Protein AF-X1M821-F1 (afdb_monomer)

Structure (mmCIF, N/CA/C/O backbone):
data_AF-X1M821-F1
#
_entry.id   AF-X1M821-F1
#
loop_
_atom_site.group_PDB
_atom_site.id
_atom_site.type_symbol
_atom_site.label_atom_id
_atom_site.label_alt_id
_atom_site.label_comp_id
_atom_site.label_asym_id
_atom_site.label_entity_id
_atom_site.label_seq_id
_atom_site.pdbx_PDB_ins_code
_atom_site.Cartn_x
_atom_site.Cartn_y
_atom_site.Cartn_z
_atom_site.occupancy
_atom_site.B_iso_or_equiv
_atom_site.auth_seq_id
_atom_site.auth_comp_id
_atom_site.auth_asym_id
_atom_site.auth_atom_id
_atom_site.pdbx_PDB_model_num
ATOM 1 N N . MET A 1 1 ? 15.692 10.758 -1.365 1.00 57.03 1 MET A N 1
ATOM 2 C CA . MET A 1 1 ? 15.386 9.544 -0.583 1.00 57.03 1 MET A CA 1
ATOM 3 C C . MET A 1 1 ? 15.121 8.475 -1.627 1.00 57.03 1 MET A C 1
ATOM 5 O O . MET A 1 1 ? 14.210 8.678 -2.414 1.00 57.03 1 MET A O 1
ATOM 9 N N . ASP A 1 2 ? 15.963 7.449 -1.750 1.00 65.31 2 ASP A N 1
ATOM 10 C CA . ASP A 1 2 ? 15.714 6.376 -2.723 1.00 65.31 2 ASP A CA 1
ATOM 11 C C . ASP A 1 2 ? 14.569 5.506 -2.207 1.00 65.31 2 ASP A C 1
ATOM 13 O O . ASP A 1 2 ? 14.746 4.700 -1.295 1.00 65.31 2 ASP A O 1
ATOM 17 N N . MET A 1 3 ? 13.368 5.735 -2.738 1.00 71.81 3 MET A N 1
ATOM 18 C CA . MET A 1 3 ? 12.167 4.960 -2.412 1.00 71.81 3 MET A CA 1
ATOM 19 C C . MET A 1 3 ? 11.764 3.986 -3.540 1.00 71.81 3 MET A C 1
ATOM 21 O O . MET A 1 3 ? 10.638 3.501 -3.544 1.00 71.81 3 MET A O 1
ATOM 25 N N . GLY A 1 4 ? 12.679 3.668 -4.471 1.00 65.38 4 GLY A N 1
ATOM 26 C CA . GLY A 1 4 ? 12.529 2.617 -5.497 1.00 65.38 4 GLY A CA 1
ATOM 27 C C . GLY A 1 4 ? 13.889 2.141 -6.050 1.00 65.38 4 GLY A C 1
ATOM 28 O O . GLY A 1 4 ? 14.863 2.875 -5.876 1.00 65.38 4 GLY A O 1
ATOM 29 N N . PRO A 1 5 ? 14.008 0.949 -6.694 1.00 55.00 5 PRO A N 1
ATOM 30 C CA . PRO A 1 5 ? 12.966 -0.010 -7.099 1.00 55.00 5 PRO A CA 1
ATOM 31 C C . PRO A 1 5 ? 12.886 -1.288 -6.236 1.00 55.00 5 PRO A C 1
ATOM 33 O O . PRO A 1 5 ? 12.072 -2.165 -6.514 1.00 55.00 5 PRO A O 1
ATOM 36 N N . GLU A 1 6 ? 13.727 -1.448 -5.213 1.00 62.41 6 GLU A N 1
ATOM 37 C CA . GLU A 1 6 ? 13.798 -2.710 -4.468 1.00 62.41 6 GLU A CA 1
ATOM 38 C C . GLU A 1 6 ? 12.963 -2.693 -3.180 1.00 62.41 6 GLU A C 1
ATOM 40 O O . GLU A 1 6 ? 13.124 -1.844 -2.304 1.00 62.41 6 GLU A O 1
ATOM 45 N N . GLY A 1 7 ? 12.096 -3.699 -3.029 1.00 63.91 7 GLY A N 1
ATOM 46 C CA . GLY A 1 7 ? 11.571 -4.114 -1.726 1.00 63.91 7 GLY A CA 1
ATOM 47 C C . GLY A 1 7 ? 10.362 -3.347 -1.184 1.00 63.91 7 GLY A C 1
ATOM 48 O O . GLY A 1 7 ? 10.138 -3.400 0.032 1.00 63.91 7 GLY A O 1
ATOM 49 N N . PHE A 1 8 ? 9.575 -2.694 -2.044 1.00 79.00 8 PHE A N 1
ATOM 50 C CA . PHE A 1 8 ? 8.319 -2.019 -1.688 1.00 79.00 8 PHE A CA 1
ATOM 51 C C . PHE A 1 8 ? 8.469 -0.934 -0.600 1.00 79.00 8 PHE A C 1
ATOM 53 O O . PHE A 1 8 ? 7.689 -0.873 0.356 1.00 79.00 8 PHE A O 1
ATOM 60 N N . VAL A 1 9 ? 9.548 -0.143 -0.635 1.00 90.56 9 VAL A N 1
ATOM 61 C CA . VAL A 1 9 ? 9.848 0.828 0.437 1.00 90.56 9 VAL A CA 1
ATOM 62 C C . VAL A 1 9 ? 8.765 1.904 0.533 1.00 90.56 9 VAL A C 1
ATOM 64 O O . VAL A 1 9 ? 8.320 2.225 1.639 1.00 90.56 9 VAL A O 1
ATOM 67 N N . PHE A 1 10 ? 8.313 2.431 -0.606 1.00 92.25 10 PHE A N 1
ATOM 68 C CA . PHE A 1 10 ? 7.284 3.465 -0.648 1.00 92.25 10 PHE A CA 1
ATOM 69 C C . PHE A 1 10 ? 5.926 2.933 -0.168 1.00 92.25 10 PHE A C 1
ATOM 71 O O . PHE A 1 10 ? 5.275 3.527 0.689 1.00 92.25 10 PHE A O 1
ATOM 78 N N . GLU A 1 11 ? 5.546 1.748 -0.619 1.00 95.56 11 GLU A N 1
ATOM 79 C CA . GLU A 1 11 ? 4.308 1.061 -0.267 1.00 95.56 11 GLU A CA 1
ATOM 80 C C . GLU A 1 11 ? 4.287 0.718 1.228 1.00 95.56 11 GLU A C 1
ATOM 82 O O . GLU A 1 11 ? 3.288 0.947 1.912 1.00 95.56 11 GLU A O 1
ATOM 87 N N . LYS A 1 12 ? 5.413 0.246 1.785 1.00 95.12 12 LYS A N 1
ATOM 88 C CA . LYS A 1 12 ? 5.571 0.022 3.234 1.00 95.12 12 LYS A CA 1
ATOM 89 C C . LYS A 1 12 ? 5.434 1.315 4.032 1.00 95.12 12 LYS A C 1
ATOM 91 O O . LYS A 1 12 ? 4.844 1.287 5.115 1.00 95.12 12 LYS A O 1
ATOM 96 N N . TYR A 1 13 ? 5.962 2.428 3.524 1.00 95.06 13 TYR A N 1
ATOM 97 C CA . TYR A 1 13 ? 5.821 3.740 4.151 1.00 95.06 13 TYR A CA 1
ATOM 98 C C . TYR A 1 13 ? 4.353 4.189 4.184 1.00 95.06 13 TYR A C 1
ATOM 100 O O . TYR A 1 13 ? 3.834 4.497 5.261 1.00 95.06 13 TYR A O 1
ATOM 108 N N . ILE A 1 14 ? 3.645 4.111 3.053 1.00 96.56 14 ILE A N 1
ATOM 10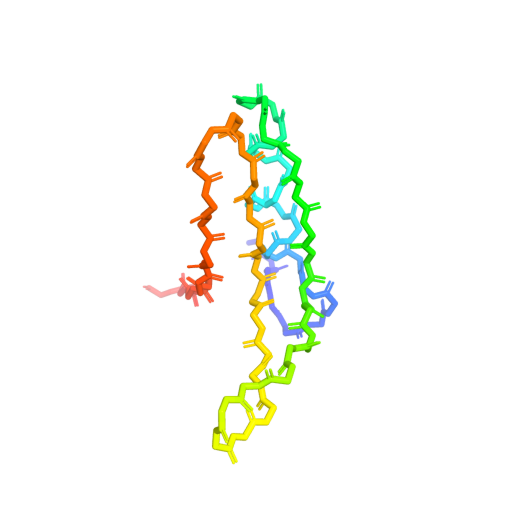9 C CA . ILE A 1 14 ? 2.205 4.406 2.976 1.00 96.56 14 ILE A CA 1
ATOM 110 C C . ILE A 1 14 ? 1.403 3.489 3.908 1.00 96.56 14 ILE A C 1
ATOM 112 O O . ILE A 1 14 ? 0.585 3.958 4.705 1.00 96.56 14 ILE A O 1
ATOM 116 N N . ALA A 1 15 ? 1.684 2.185 3.891 1.00 97.62 15 ALA A N 1
ATOM 117 C CA . ALA A 1 15 ? 1.034 1.215 4.763 1.00 97.62 15 ALA A CA 1
ATOM 118 C C . ALA A 1 15 ? 1.262 1.514 6.252 1.00 97.62 15 ALA A C 1
ATOM 120 O O . ALA A 1 15 ? 0.359 1.279 7.059 1.00 97.62 15 ALA A O 1
ATOM 121 N N . LYS A 1 16 ? 2.440 2.032 6.629 1.00 97.94 16 LYS A N 1
ATOM 122 C CA . LYS A 1 16 ? 2.752 2.444 8.003 1.00 97.94 16 LYS A CA 1
ATOM 123 C C . LYS A 1 16 ? 1.968 3.689 8.409 1.00 97.94 16 LYS A C 1
ATOM 125 O O . LYS A 1 16 ? 1.394 3.665 9.491 1.00 97.94 16 LYS A O 1
ATOM 130 N N . ILE A 1 17 ? 1.866 4.706 7.551 1.00 98.06 17 ILE A N 1
ATOM 131 C CA . ILE A 1 17 ? 1.024 5.888 7.811 1.00 98.06 17 ILE A CA 1
ATOM 132 C C . ILE A 1 17 ? -0.419 5.456 8.083 1.00 98.06 17 ILE A C 1
ATOM 134 O O . ILE A 1 17 ? -0.990 5.811 9.108 1.00 98.06 17 ILE A O 1
ATOM 138 N N . LE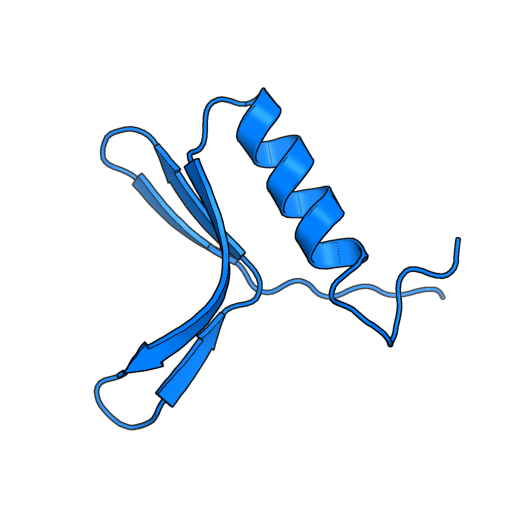U A 1 18 ? -0.997 4.633 7.207 1.00 98.25 18 LEU A N 1
ATOM 139 C CA . LEU A 1 18 ? -2.381 4.175 7.346 1.00 98.25 18 LEU A CA 1
ATOM 140 C C . LEU A 1 18 ? -2.614 3.380 8.641 1.00 98.25 18 LEU A C 1
ATOM 142 O O . LEU A 1 18 ? -3.668 3.526 9.262 1.00 98.25 18 LEU A O 1
ATOM 146 N N . ARG A 1 19 ? -1.626 2.596 9.096 1.00 98.31 19 ARG A N 1
ATOM 147 C CA . ARG A 1 19 ? -1.691 1.927 10.408 1.00 98.31 19 ARG A CA 1
ATOM 148 C C . ARG A 1 19 ? -1.790 2.917 11.564 1.00 98.31 19 ARG A C 1
ATOM 150 O O . ARG A 1 19 ? -2.586 2.677 12.465 1.00 98.31 19 ARG A O 1
ATOM 157 N N . GLU A 1 20 ? -1.061 4.032 11.521 1.00 98.31 20 GLU A N 1
ATOM 158 C CA . GLU A 1 20 ? -1.175 5.085 12.546 1.00 98.31 20 GLU A CA 1
ATOM 159 C C . GLU A 1 20 ? -2.570 5.741 12.558 1.00 98.31 20 GLU A C 1
ATOM 161 O O . GLU A 1 20 ? -3.044 6.173 13.604 1.00 98.31 20 GLU A O 1
ATOM 166 N N . TYR A 1 21 ? -3.287 5.735 11.427 1.00 97.19 21 TYR A N 1
ATOM 167 C CA . TYR A 1 21 ? -4.693 6.164 11.339 1.00 97.19 21 TYR A CA 1
ATOM 168 C C . TYR A 1 21 ? -5.714 5.058 11.686 1.00 97.19 21 TYR A C 1
ATOM 170 O O . TYR A 1 21 ? -6.929 5.250 11.529 1.00 97.19 21 TYR A O 1
ATOM 178 N N . GLY A 1 22 ? -5.254 3.904 12.174 1.00 97.88 22 GLY A N 1
ATOM 179 C CA . GLY A 1 22 ? -6.096 2.803 12.645 1.00 97.88 22 GLY A CA 1
ATOM 180 C C . GLY A 1 22 ? -6.555 1.826 11.561 1.00 97.88 22 GLY A C 1
ATOM 181 O O . GLY A 1 22 ? -7.529 1.108 11.776 1.00 97.88 22 GLY A O 1
ATOM 182 N N . PHE A 1 23 ? -5.897 1.795 10.399 1.00 98.50 23 PHE A N 1
ATOM 183 C CA . PHE A 1 23 ? -6.146 0.770 9.384 1.00 98.50 23 PHE A CA 1
ATOM 184 C C . PHE A 1 23 ? -5.291 -0.478 9.631 1.00 98.50 23 PHE A C 1
ATOM 186 O O . PHE A 1 23 ? -4.119 -0.399 9.995 1.00 98.50 23 PHE A O 1
ATOM 193 N N . ILE A 1 24 ? -5.847 -1.646 9.327 1.00 98.38 24 ILE A N 1
ATOM 194 C CA . 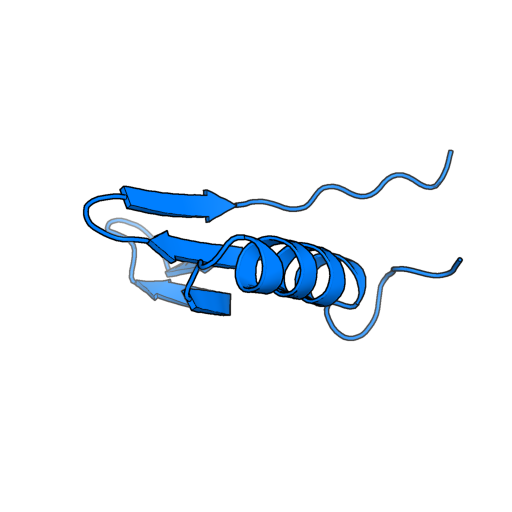ILE A 1 24 ? -5.073 -2.872 9.125 1.00 98.38 24 ILE A CA 1
ATOM 195 C C . ILE A 1 24 ? -4.593 -2.860 7.676 1.00 98.38 24 ILE A C 1
ATOM 197 O O . ILE A 1 24 ? -5.412 -2.708 6.770 1.00 98.38 24 ILE A O 1
ATOM 201 N N . THR A 1 25 ? -3.285 -3.006 7.445 1.00 98.38 25 THR A N 1
ATOM 202 C CA . THR A 1 25 ? -2.715 -2.913 6.092 1.00 98.38 25 THR A CA 1
ATOM 203 C C . THR A 1 25 ? -1.847 -4.102 5.697 1.00 98.38 25 THR A C 1
ATOM 205 O O . THR A 1 25 ? -0.990 -4.550 6.466 1.00 98.38 25 THR A O 1
ATOM 208 N N . GLU A 1 26 ? -2.030 -4.557 4.460 1.00 97.81 26 GLU A N 1
ATOM 209 C CA . GLU A 1 26 ? -1.244 -5.588 3.774 1.00 97.81 26 GLU A CA 1
ATOM 210 C C . GLU A 1 26 ? -0.525 -4.944 2.573 1.00 97.81 26 GLU A C 1
ATOM 212 O O . GLU A 1 26 ? -1.098 -4.065 1.936 1.00 97.81 26 GLU A O 1
ATOM 217 N N . VAL A 1 27 ? 0.712 -5.354 2.267 1.00 96.88 27 VAL A N 1
ATOM 218 C CA . VAL A 1 27 ? 1.539 -4.776 1.183 1.00 96.88 27 VAL A CA 1
ATOM 219 C C . VAL A 1 27 ? 1.877 -5.851 0.149 1.00 96.88 27 VAL A C 1
ATOM 221 O O . VAL A 1 27 ? 2.165 -6.982 0.550 1.00 96.88 27 VAL A O 1
ATOM 224 N N . GLY A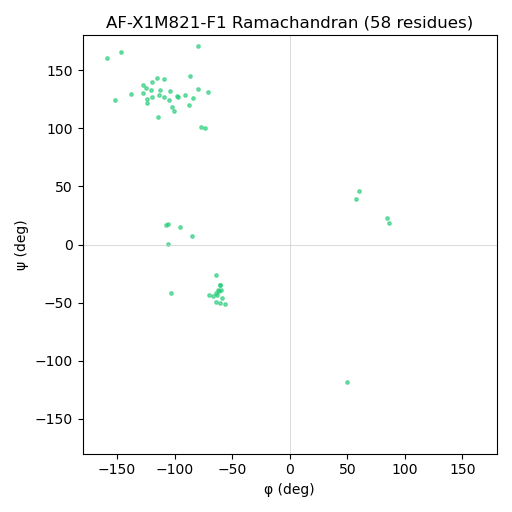 1 28 ? 1.855 -5.503 -1.143 1.00 95.00 28 GLY A N 1
ATOM 225 C CA . GLY A 1 28 ? 2.279 -6.364 -2.257 1.00 95.00 28 GLY A CA 1
ATOM 226 C C . GLY A 1 28 ? 1.474 -7.662 -2.344 1.00 95.00 28 GLY A C 1
ATOM 227 O O . GLY A 1 28 ? 2.034 -8.759 -2.390 1.00 95.00 28 GLY A O 1
ATOM 228 N N . ARG A 1 29 ? 0.142 -7.570 -2.242 1.00 96.38 29 ARG A N 1
ATOM 229 C CA . ARG A 1 29 ? -0.731 -8.752 -2.218 1.00 96.38 29 ARG A CA 1
ATOM 230 C C . ARG A 1 29 ? -1.172 -9.114 -3.624 1.00 96.38 29 ARG A C 1
ATOM 232 O O . ARG A 1 29 ? -1.754 -8.293 -4.320 1.00 96.38 29 ARG A O 1
ATOM 239 N N . ILE A 1 30 ? -0.981 -10.378 -3.989 1.00 96.69 30 ILE A N 1
ATOM 240 C CA . ILE A 1 30 ? -1.573 -10.955 -5.194 1.00 96.69 30 ILE A CA 1
ATOM 241 C C . ILE A 1 30 ? -2.960 -11.492 -4.839 1.00 96.69 30 ILE A C 1
ATOM 243 O O . ILE A 1 30 ? -3.099 -12.367 -3.980 1.00 96.69 30 ILE A O 1
ATOM 247 N N . LEU A 1 31 ? -3.986 -10.967 -5.500 1.00 96.94 31 LEU A N 1
ATOM 248 C CA . LEU A 1 31 ? -5.377 -11.382 -5.371 1.00 96.94 31 LEU A CA 1
ATOM 249 C C . LEU A 1 31 ? -5.825 -12.107 -6.639 1.00 96.94 31 LEU A C 1
ATOM 251 O O . LEU A 1 31 ? -5.482 -11.703 -7.749 1.00 96.94 31 LEU A O 1
ATOM 255 N N . ASN A 1 32 ? -6.637 -13.152 -6.483 1.00 97.88 32 ASN A N 1
ATO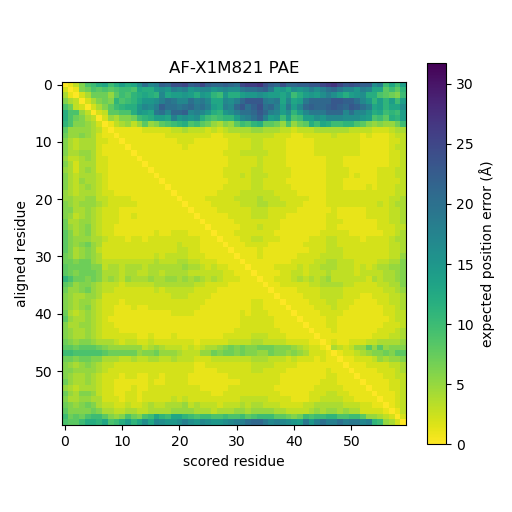M 256 C CA . ASN A 1 32 ? -7.298 -13.790 -7.615 1.00 97.88 32 ASN A CA 1
ATOM 257 C C . ASN A 1 32 ? -8.482 -12.918 -8.054 1.00 97.88 32 ASN A C 1
ATOM 259 O O . ASN A 1 32 ? -9.515 -12.879 -7.386 1.00 97.88 32 ASN A O 1
ATOM 263 N N . GLY A 1 33 ? -8.296 -12.155 -9.129 1.00 96.19 33 GLY A N 1
ATOM 264 C CA . GLY A 1 33 ? -9.375 -11.401 -9.751 1.00 96.19 33 GLY A CA 1
ATOM 265 C C . GLY A 1 33 ? -10.235 -12.282 -10.641 1.00 96.19 33 GLY A C 1
ATOM 266 O O . GLY A 1 33 ? -9.889 -13.415 -10.961 1.00 96.19 33 GLY A O 1
ATOM 267 N N . HIS A 1 34 ? -11.354 -11.719 -11.091 1.00 96.94 34 HIS A N 1
ATOM 268 C CA . HIS A 1 34 ? -12.285 -12.423 -11.969 1.00 96.94 34 HIS A CA 1
ATOM 269 C C . HIS A 1 34 ? -11.641 -12.860 -13.296 1.00 96.94 34 HIS A C 1
ATOM 271 O O . HIS A 1 34 ? -11.909 -13.957 -13.776 1.00 96.94 34 HIS A O 1
ATOM 277 N N . CYS A 1 35 ? -10.788 -12.006 -13.872 1.00 98.06 35 CYS A N 1
ATOM 278 C CA . CYS A 1 35 ? -10.153 -12.259 -15.167 1.00 98.06 35 CYS A CA 1
ATOM 279 C C . CYS A 1 35 ? -8.694 -12.709 -15.031 1.00 98.06 35 CYS A C 1
ATOM 281 O O . CYS A 1 35 ? -8.245 -13.579 -15.772 1.00 98.06 35 CYS A O 1
ATOM 283 N N . VAL A 1 36 ? -7.943 -12.083 -14.120 1.00 97.62 36 VAL A N 1
ATOM 284 C CA . VAL A 1 36 ? -6.503 -12.297 -13.928 1.00 97.62 36 VAL A CA 1
ATOM 285 C C . VAL A 1 36 ? -6.131 -12.139 -12.456 1.00 97.62 36 VAL A C 1
ATOM 287 O O . VAL A 1 36 ? -6.893 -11.590 -11.661 1.00 97.62 36 VAL A O 1
ATOM 290 N N . ASN A 1 37 ? -4.934 -12.593 -12.088 1.00 98.12 37 ASN A N 1
ATOM 291 C CA . ASN A 1 37 ? -4.360 -12.243 -10.795 1.00 98.12 37 ASN A CA 1
ATOM 292 C C . ASN A 1 37 ? -3.947 -10.765 -10.806 1.00 98.12 37 ASN A C 1
ATOM 294 O O . ASN A 1 37 ? -3.273 -10.322 -11.736 1.00 98.12 37 ASN A O 1
ATOM 298 N N . HIS A 1 38 ? -4.336 -10.024 -9.774 1.00 97.38 38 HIS A N 1
ATOM 299 C CA . HIS A 1 38 ? -3.958 -8.627 -9.590 1.00 97.38 38 HIS A CA 1
ATOM 300 C C . HIS A 1 38 ?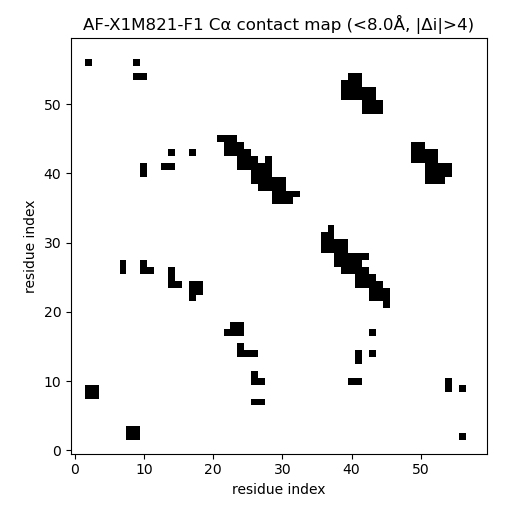 -2.980 -8.515 -8.435 1.00 97.38 38 HIS A C 1
ATOM 302 O O . HIS A 1 38 ? -3.271 -8.975 -7.332 1.00 97.38 38 HIS A O 1
ATOM 308 N N . GLU A 1 39 ? -1.843 -7.884 -8.682 1.00 95.81 39 GLU A N 1
ATOM 309 C CA . GLU A 1 39 ? -1.008 -7.363 -7.612 1.00 95.81 39 GLU A CA 1
ATOM 310 C C . GLU A 1 39 ? -1.593 -6.032 -7.132 1.00 95.81 39 GLU A C 1
ATOM 312 O O . GLU A 1 39 ? -2.014 -5.207 -7.940 1.00 95.81 39 GLU A O 1
ATOM 317 N N . VAL A 1 40 ? -1.684 -5.864 -5.816 1.00 97.06 40 VAL A N 1
ATOM 318 C CA . VAL A 1 40 ? -2.157 -4.642 -5.167 1.00 97.06 40 VAL A CA 1
ATOM 319 C C . VAL A 1 40 ? -1.078 -4.170 -4.206 1.00 97.06 40 VAL A C 1
ATOM 321 O O . VAL A 1 40 ? -0.725 -4.899 -3.268 1.00 97.06 40 VAL A O 1
ATOM 324 N N . ASP A 1 41 ? -0.604 -2.943 -4.415 1.00 96.75 41 ASP A N 1
ATOM 325 C CA . ASP A 1 41 ? 0.513 -2.372 -3.661 1.00 96.75 41 ASP A CA 1
ATOM 326 C C . ASP A 1 41 ? 0.207 -2.296 -2.167 1.00 96.75 41 ASP A C 1
ATOM 328 O O . ASP A 1 41 ? 0.986 -2.784 -1.346 1.00 96.75 41 ASP A O 1
ATOM 332 N N . VAL A 1 42 ? -0.950 -1.731 -1.799 1.00 97.88 42 VAL A N 1
ATOM 333 C CA . VAL A 1 42 ? -1.426 -1.695 -0.411 1.00 97.88 42 VAL A CA 1
ATOM 334 C C . VAL A 1 42 ? -2.922 -1.993 -0.344 1.00 97.88 42 VAL A C 1
ATOM 336 O O . VAL A 1 42 ? -3.740 -1.355 -1.004 1.00 97.88 42 VAL A O 1
ATOM 339 N N . ILE A 1 43 ? -3.307 -2.930 0.519 1.00 98.31 43 ILE A N 1
ATOM 340 C CA . ILE A 1 43 ? -4.701 -3.140 0.921 1.00 98.31 43 ILE A CA 1
ATOM 341 C C . ILE A 1 43 ? -4.858 -2.574 2.327 1.00 98.31 43 ILE A C 1
ATOM 343 O O . ILE A 1 43 ? -4.136 -2.992 3.228 1.00 98.31 43 ILE A O 1
ATOM 347 N N . ALA A 1 44 ? -5.804 -1.660 2.534 1.00 98.56 44 ALA A N 1
ATOM 348 C CA . ALA A 1 44 ? -6.098 -1.073 3.839 1.00 98.56 44 ALA A CA 1
ATOM 349 C C . ALA A 1 44 ? -7.548 -1.341 4.250 1.00 98.56 44 ALA A C 1
ATOM 351 O O . ALA A 1 44 ? -8.470 -1.147 3.462 1.00 98.56 44 ALA A O 1
ATOM 352 N N . LYS A 1 45 ? -7.756 -1.788 5.489 1.00 98.44 45 LYS A N 1
ATOM 353 C CA . LYS A 1 45 ? -9.068 -2.163 6.034 1.00 98.44 45 LYS A CA 1
ATOM 354 C C . LYS A 1 45 ? -9.320 -1.423 7.346 1.00 98.44 45 LYS A C 1
ATOM 356 O O . LYS A 1 45 ? -8.461 -1.447 8.228 1.00 98.44 45 LYS A O 1
ATOM 361 N N . LYS A 1 46 ? -10.485 -0.793 7.486 1.00 97.81 46 LYS A N 1
ATOM 362 C CA . LYS A 1 46 ? -10.945 -0.167 8.735 1.00 97.81 46 LYS A CA 1
ATOM 363 C C . LYS A 1 46 ? -12.467 -0.183 8.776 1.00 97.81 46 LYS A C 1
ATOM 365 O O . LYS A 1 46 ? -13.105 0.322 7.858 1.00 97.81 46 LYS A O 1
ATOM 370 N N . GLU A 1 47 ? -13.030 -0.756 9.839 1.00 95.06 47 GLU A N 1
ATOM 371 C CA . GLU A 1 47 ? -14.483 -0.909 10.010 1.00 95.06 47 GLU A CA 1
ATOM 372 C C . GLU A 1 47 ? -15.137 -1.526 8.757 1.00 95.06 47 GLU A C 1
ATOM 37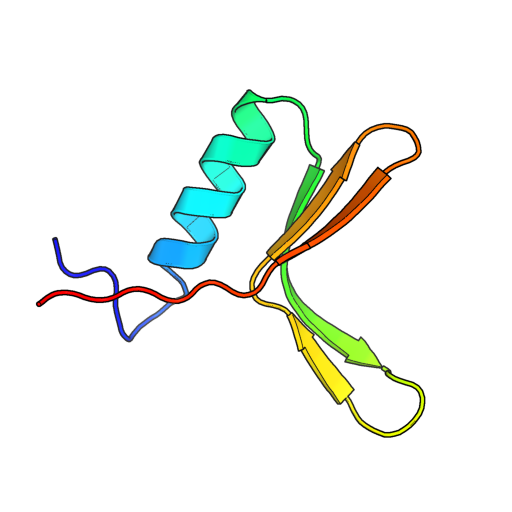4 O O . GLU A 1 47 ? -14.771 -2.632 8.360 1.00 95.06 47 GLU A O 1
ATOM 379 N N . ASN A 1 48 ? -16.056 -0.804 8.107 1.00 95.06 48 ASN A N 1
ATOM 380 C CA . ASN A 1 48 ? -16.768 -1.246 6.906 1.00 95.06 48 ASN A CA 1
ATOM 381 C C . ASN A 1 48 ? -16.117 -0.757 5.598 1.00 95.06 48 ASN A C 1
ATOM 383 O O . ASN A 1 48 ? -16.750 -0.799 4.543 1.00 95.06 48 ASN A O 1
ATOM 387 N N . GLN A 1 49 ? -14.869 -0.283 5.649 1.00 96.50 49 GLN A N 1
ATOM 388 C CA . GLN A 1 49 ? -14.134 0.206 4.489 1.00 96.50 49 GLN A CA 1
ATOM 389 C C . GLN A 1 49 ? -12.949 -0.701 4.151 1.00 96.50 49 GLN A C 1
ATOM 391 O O . GLN A 1 49 ? -12.127 -1.045 5.006 1.00 96.50 49 GLN A O 1
ATOM 396 N N . VAL A 1 50 ? -12.835 -1.030 2.864 1.00 97.69 50 VAL A N 1
ATOM 397 C CA . VAL A 1 50 ? -11.664 -1.680 2.271 1.00 97.69 50 VAL A CA 1
ATOM 398 C C . VAL A 1 50 ? -11.174 -0.814 1.116 1.00 97.69 50 VAL A C 1
ATOM 400 O O . VAL A 1 50 ? -11.940 -0.501 0.207 1.00 97.69 50 VAL A O 1
ATOM 403 N N . CYS A 1 51 ? -9.901 -0.437 1.153 1.00 97.94 51 CYS A N 1
ATOM 404 C CA . CYS A 1 51 ? -9.234 0.343 0.120 1.00 97.94 51 CYS A CA 1
ATOM 405 C C . CYS A 1 51 ? -8.170 -0.521 -0.560 1.00 97.94 51 CYS A C 1
ATOM 407 O O . CYS A 1 51 ? -7.322 -1.104 0.118 1.00 97.94 51 CYS A O 1
ATOM 409 N N . MET A 1 52 ? -8.201 -0.571 -1.889 1.00 97.81 52 MET A N 1
ATOM 410 C CA . MET A 1 52 ? -7.132 -1.120 -2.724 1.00 97.81 52 MET A CA 1
ATOM 411 C C . MET A 1 52 ? -6.364 0.068 -3.298 1.00 97.81 52 MET A C 1
ATOM 413 O O . MET A 1 52 ? -6.963 0.922 -3.950 1.00 97.81 52 MET A O 1
ATOM 417 N N . ILE A 1 53 ? -5.080 0.172 -2.979 1.00 97.75 53 ILE A N 1
ATOM 418 C CA . ILE A 1 53 ? -4.281 1.375 -3.203 1.00 97.75 53 ILE A CA 1
ATOM 419 C C . ILE A 1 53 ? -3.134 1.013 -4.137 1.00 97.75 53 ILE A C 1
ATOM 421 O O . ILE A 1 53 ? -2.383 0.088 -3.842 1.00 97.75 53 ILE A O 1
ATOM 425 N N . GLU A 1 54 ? -3.010 1.777 -5.220 1.00 97.06 54 GLU A N 1
ATOM 426 C CA . GLU A 1 54 ? -1.865 1.778 -6.129 1.00 97.06 54 GLU A CA 1
ATOM 427 C C . GLU A 1 54 ? -0.951 2.950 -5.753 1.00 97.06 54 GLU A C 1
ATOM 429 O O . GLU A 1 54 ? -1.393 4.099 -5.649 1.00 97.06 54 GLU A O 1
ATOM 434 N N . CYS A 1 55 ? 0.325 2.669 -5.546 1.00 93.75 55 CYS A N 1
ATOM 435 C CA . CYS A 1 55 ? 1.331 3.628 -5.142 1.00 93.75 55 CYS A CA 1
ATOM 436 C C . CYS A 1 55 ? 2.158 4.048 -6.363 1.00 93.75 55 CYS A C 1
ATOM 438 O O . CYS A 1 55 ? 2.893 3.262 -6.951 1.00 93.75 55 CYS A O 1
ATOM 440 N N . LYS A 1 56 ? 2.071 5.325 -6.745 1.00 90.75 56 LYS A N 1
ATOM 441 C CA . LYS A 1 56 ? 2.890 5.906 -7.819 1.00 90.75 56 LYS A CA 1
ATOM 442 C C . LYS A 1 56 ? 3.828 6.956 -7.238 1.00 90.75 56 LYS A C 1
ATOM 444 O O . LYS A 1 56 ? 3.386 8.014 -6.798 1.00 90.75 56 LYS A O 1
ATOM 449 N N . TYR A 1 57 ? 5.120 6.643 -7.221 1.00 88.62 57 TYR A N 1
ATOM 450 C CA . TYR A 1 5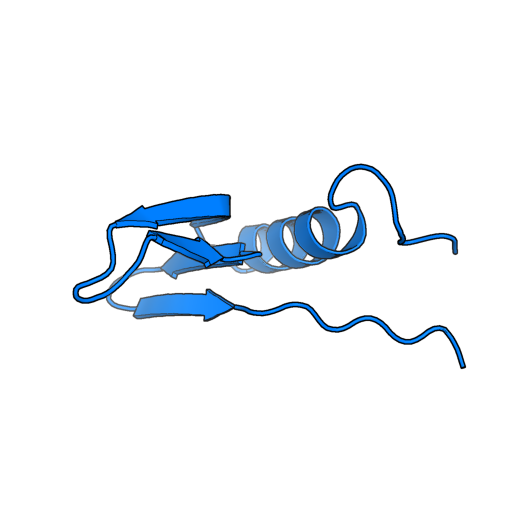7 ? 6.168 7.531 -6.728 1.00 88.62 57 TYR A CA 1
ATOM 451 C C . TYR A 1 57 ? 6.940 8.165 -7.887 1.00 88.62 57 TYR A C 1
ATOM 453 O O . TYR A 1 57 ? 7.378 7.469 -8.802 1.00 88.62 57 TYR A O 1
ATOM 461 N N . HIS A 1 58 ? 7.131 9.483 -7.827 1.00 85.88 58 HIS A N 1
ATOM 462 C CA . HIS A 1 58 ? 7.904 10.257 -8.797 1.00 85.88 58 HIS A CA 1
ATOM 463 C C . HIS A 1 58 ? 8.992 11.049 -8.066 1.00 85.88 58 HIS A C 1
ATOM 465 O O . HIS A 1 58 ? 8.728 11.666 -7.038 1.00 85.88 58 HIS A O 1
ATOM 471 N N . ASN A 1 59 ? 10.209 11.022 -8.609 1.00 78.19 59 ASN A N 1
ATOM 472 C CA . ASN A 1 59 ? 11.404 11.656 -8.038 1.00 78.19 59 ASN A CA 1
ATOM 473 C C . ASN A 1 59 ? 11.861 12.908 -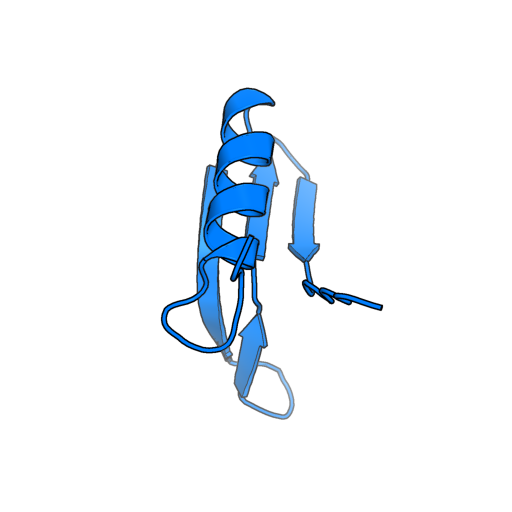8.806 1.00 78.19 59 ASN A C 1
ATOM 475 O O . ASN A 1 59 ? 13.004 13.344 -8.668 1.00 78.19 59 ASN A O 1
ATOM 479 N N . SER A 1 60 ? 10.971 13.454 -9.633 1.00 68.44 60 SER A N 1
ATOM 480 C CA . SER A 1 60 ? 11.211 14.541 -10.584 1.00 68.44 60 SER A CA 1
ATOM 481 C C . SER A 1 60 ? 10.149 15.617 -10.456 1.00 68.44 60 SER A C 1
ATOM 483 O O . SER A 1 60 ? 8.962 15.210 -10.464 1.00 68.44 60 SER A O 1
#

Organism: NCBI:txid412755

Mean predicted aligned error: 4.17 Å

InterPro domains:
  IPR007560 Restriction endonuclease type IV, Mrr [PF04471] (7-58)
  IPR011335 Restriction endonuclease type II-like [SSF52980] (7-60)
  IPR011856 tRNA endonuclease-like domain superfamily [G3DSA:3.40.1350.10] (1-60)

Solvent-accessible surface area (backbone atoms only — not comparable to full-atom values): 3813 Å² total; per-residue (Å²): 130,90,55,68,91,72,84,57,50,50,42,52,50,54,41,48,56,41,38,76,74,63,28,53,61,48,67,68,42,79,40,87,47,98,89,49,75,41,78,35,40,28,39,38,36,43,94,97,44,77,45,83,40,82,80,85,88,82,98,124

Radius of gyration: 12.42 Å; Cα contacts (8 Å, |Δi|>4): 87; chains: 1; bounding box: 32×28×28 Å

Nearest PDB structures (foldseek):
  1y88-assembly1_A  TM=9.853E-01  e=3.738E-04  Archaeoglobus fulgidus
  8gh6-assembly1_A  TM=8.819E-01  e=1.245E-02  Bombyx mori
  8ibz-assembly1_C  TM=8.745E-01  e=1.756E-02  Bombyx mori
  8ibx-assembly1_C  TM=8.463E-01  e=3.261E-02  Bombyx mori

Foldseek 3Di:
DPCDDPDLNVLVVVQVVLVVVVWDKDAQDFDQDPVHTDTFGMWTDDDPDIDGDDDDDDPD

Sequence (60 aa):
MDMGPEGFVFEKYIAKILREYGFITEVGRILNGHCVNHEVDVIAKKENQVCMIECKYHNS

pLDDT: mean 91.45, std 11.76, range [55.0, 98.56]

Secondary structure (DSSP, 8-state):
----SSS-HHHHHHHHHHHHTT-EEEEEEEEE-SSSEEEEEEEEEETTEEEEE-------